Protein AF-A0A957KJZ5-F1 (afdb_monomer_lite)

Sequence (86 aa):
GLLRPPQRGLDRAASPISAVAVKVLRYLQTRSWETVHALQLRPELHRELESLMFYYLTYLLERDLKSVDFLQRLRREAALFVDEEE

Secondary structure (DSSP, 8-state):
-PPPGGGTTS-TTPPP--HHHHHHHHHHHHS-HHHHTT-PPPHHHHHHHHHHHHHHHHHHHHHHHHHHHHHHHHHHHHHHHHTT--

Structure (mmCIF, N/CA/C/O backbone):
data_AF-A0A957KJZ5-F1
#
_entry.id   AF-A0A957KJZ5-F1
#
loop_
_atom_site.group_PDB
_atom_site.id
_atom_site.type_symbol
_atom_site.label_atom_id
_atom_site.label_alt_id
_atom_site.label_comp_id
_atom_site.label_asym_id
_atom_site.label_entity_id
_atom_site.label_seq_id
_atom_site.pdbx_PDB_ins_code
_atom_site.Cartn_x
_atom_site.Cartn_y
_atom_site.Cartn_z
_atom_site.occupancy
_atom_site.B_iso_or_equiv
_atom_site.auth_seq_id
_atom_site.auth_comp_id
_atom_site.auth_asym_id
_atom_site.auth_atom_id
_atom_site.pdbx_PDB_model_num
ATOM 1 N N . GLY A 1 1 ? -1.809 -8.170 -7.733 1.00 76.62 1 GLY A N 1
ATOM 2 C CA . GLY A 1 1 ? -2.602 -9.223 -7.055 1.00 76.62 1 GLY A CA 1
ATOM 3 C C . GLY A 1 1 ? -1.770 -9.868 -5.959 1.00 76.62 1 GLY A C 1
ATOM 4 O O . GLY A 1 1 ? -0.604 -9.524 -5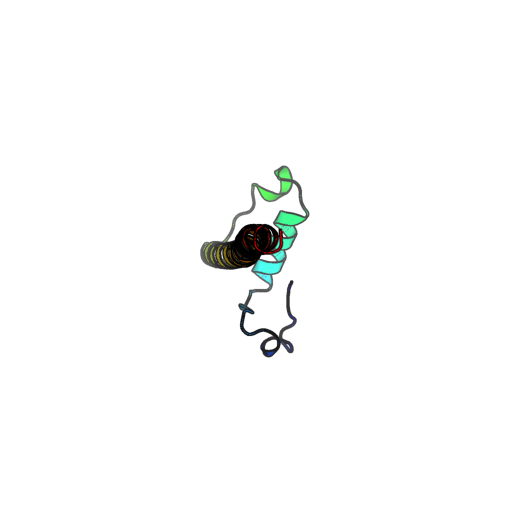.848 1.00 76.62 1 GLY A O 1
ATOM 5 N N . LEU A 1 2 ? -2.335 -10.772 -5.149 1.00 84.25 2 LEU A N 1
ATOM 6 C CA . LEU A 1 2 ? -1.578 -11.529 -4.137 1.00 84.25 2 LEU A CA 1
ATOM 7 C C . LEU A 1 2 ? -1.246 -12.929 -4.664 1.00 84.25 2 LEU A C 1
ATOM 9 O O . LEU A 1 2 ? -2.128 -13.607 -5.190 1.00 84.25 2 LEU A O 1
ATOM 13 N N . LEU A 1 3 ? 0.003 -13.364 -4.495 1.00 84.25 3 LEU A N 1
ATOM 14 C CA . LEU A 1 3 ? 0.442 -14.722 -4.820 1.00 84.25 3 LEU A CA 1
ATOM 15 C C . LEU A 1 3 ? 0.417 -15.592 -3.564 1.00 84.25 3 LEU A C 1
ATOM 17 O O . LEU A 1 3 ? 0.776 -15.139 -2.476 1.00 84.25 3 LEU A O 1
ATOM 21 N N . ARG A 1 4 ? 0.006 -16.857 -3.701 1.00 81.12 4 ARG A N 1
ATOM 22 C CA . ARG A 1 4 ? 0.089 -17.803 -2.579 1.00 81.12 4 ARG A CA 1
ATOM 23 C C . ARG A 1 4 ? 1.562 -18.155 -2.307 1.00 81.12 4 ARG A C 1
ATOM 25 O O . ARG A 1 4 ? 2.356 -18.172 -3.243 1.00 81.12 4 ARG A O 1
ATOM 32 N N . PRO A 1 5 ? 1.948 -18.518 -1.071 1.00 78.25 5 PRO A N 1
ATOM 33 C CA . PRO A 1 5 ? 3.329 -18.888 -0.743 1.00 78.25 5 PRO A CA 1
ATOM 34 C C . PRO A 1 5 ? 4.012 -19.908 -1.683 1.00 78.25 5 PRO A C 1
ATOM 36 O O . PRO A 1 5 ? 5.155 -19.657 -2.061 1.00 78.25 5 PRO A O 1
ATOM 39 N N . PRO A 1 6 ? 3.363 -21.002 -2.146 1.00 80.50 6 PRO A N 1
ATOM 40 C CA . PRO A 1 6 ? 3.997 -21.938 -3.086 1.00 80.50 6 PRO A CA 1
ATOM 41 C C . PRO A 1 6 ? 4.248 -21.343 -4.483 1.00 80.50 6 PRO A C 1
ATOM 43 O O . PRO A 1 6 ? 4.949 -21.936 -5.292 1.00 80.50 6 PRO A O 1
ATOM 46 N N . GLN A 1 7 ? 3.682 -20.173 -4.777 1.00 78.50 7 GLN A N 1
ATOM 47 C CA . GLN A 1 7 ? 3.747 -19.483 -6.066 1.00 78.50 7 GLN A CA 1
ATOM 48 C C . GLN A 1 7 ? 4.782 -18.344 -6.074 1.00 78.50 7 GLN A C 1
ATOM 50 O O . GLN A 1 7 ? 4.853 -17.586 -7.036 1.00 78.50 7 GLN A O 1
ATOM 55 N N . ARG A 1 8 ? 5.602 -18.222 -5.020 1.00 66.25 8 ARG A N 1
ATOM 56 C CA . ARG A 1 8 ? 6.532 -17.099 -4.801 1.00 66.25 8 ARG A CA 1
ATOM 57 C C . ARG A 1 8 ? 7.540 -16.869 -5.937 1.00 66.25 8 ARG A C 1
ATOM 59 O O . ARG A 1 8 ? 7.988 -15.746 -6.108 1.00 66.25 8 ARG A O 1
ATOM 66 N N . GLY A 1 9 ? 7.888 -17.906 -6.702 1.00 74.25 9 GLY A N 1
ATOM 67 C CA . GLY A 1 9 ? 8.849 -17.824 -7.811 1.00 74.25 9 GLY A CA 1
ATOM 68 C C . GLY A 1 9 ? 8.248 -17.518 -9.188 1.00 74.25 9 GLY A C 1
ATOM 69 O O . GLY A 1 9 ? 8.998 -17.456 -10.156 1.00 74.25 9 GLY A O 1
ATOM 70 N N . LEU A 1 10 ? 6.923 -17.364 -9.300 1.00 80.00 10 LEU A N 1
ATOM 71 C CA . LEU A 1 10 ? 6.257 -17.128 -10.590 1.00 80.00 10 LEU A CA 1
ATOM 72 C C . LEU A 1 10 ? 6.456 -15.707 -11.124 1.00 80.00 10 LEU A C 1
ATOM 74 O O . LEU A 1 10 ? 6.364 -15.500 -12.329 1.00 80.00 10 LEU A O 1
ATOM 78 N N . ASP A 1 11 ? 6.741 -14.748 -10.246 1.00 80.88 11 ASP A N 1
ATOM 79 C CA . ASP A 1 11 ? 6.992 -13.362 -10.620 1.00 80.88 11 ASP A CA 1
ATOM 80 C C . ASP A 1 11 ? 8.212 -12.833 -9.861 1.00 80.88 11 ASP A C 1
ATOM 82 O O . ASP A 1 11 ? 8.256 -12.859 -8.630 1.00 80.88 11 ASP A O 1
ATOM 86 N N . ARG A 1 12 ? 9.216 -12.349 -10.600 1.00 79.50 12 ARG A N 1
ATOM 87 C CA . ARG A 1 12 ? 10.439 -11.772 -10.021 1.00 79.50 12 ARG A CA 1
ATOM 88 C C . ARG A 1 12 ? 10.186 -10.430 -9.334 1.00 79.50 12 ARG A C 1
ATOM 90 O O . ARG A 1 12 ? 10.991 -10.032 -8.500 1.00 79.50 12 ARG A O 1
ATOM 97 N N . ALA A 1 13 ? 9.088 -9.756 -9.665 1.00 79.06 13 ALA A N 1
ATOM 98 C CA . ALA A 1 13 ? 8.644 -8.529 -9.018 1.00 79.06 13 ALA A CA 1
ATOM 99 C C . ALA A 1 13 ? 7.845 -8.796 -7.723 1.00 79.06 13 ALA A C 1
ATOM 101 O O . ALA A 1 13 ? 7.451 -7.867 -7.023 1.00 79.06 13 ALA A O 1
ATOM 102 N N . ALA A 1 14 ? 7.585 -10.057 -7.359 1.00 84.12 14 ALA A N 1
ATOM 103 C CA . ALA A 1 14 ? 6.813 -10.360 -6.161 1.00 84.12 14 ALA A CA 1
ATOM 104 C C . ALA A 1 14 ? 7.582 -10.018 -4.872 1.00 84.12 14 ALA A C 1
ATOM 106 O O . ALA A 1 14 ? 8.640 -10.581 -4.587 1.00 84.12 14 ALA A O 1
ATOM 107 N N . SER A 1 15 ? 6.994 -9.155 -4.041 1.00 83.50 15 SER A N 1
ATOM 108 C CA . SER A 1 15 ? 7.499 -8.836 -2.702 1.00 83.50 15 SER A CA 1
ATOM 109 C C . SER A 1 15 ? 6.747 -9.630 -1.621 1.00 83.50 15 SER A C 1
ATOM 111 O O . SER A 1 15 ? 5.526 -9.799 -1.727 1.00 83.50 15 SER A O 1
ATOM 113 N N . PRO A 1 16 ? 7.432 -10.159 -0.586 1.00 87.56 16 PRO A N 1
ATOM 114 C CA . PRO A 1 16 ? 6.764 -10.811 0.535 1.00 87.56 16 PRO A CA 1
ATOM 115 C C . PRO A 1 16 ? 5.909 -9.817 1.333 1.00 87.56 16 PRO A C 1
ATOM 117 O O . PRO A 1 16 ? 6.264 -8.655 1.491 1.00 87.56 16 PRO A O 1
ATOM 120 N N . ILE A 1 17 ? 4.798 -10.309 1.877 1.00 91.50 17 ILE A N 1
ATOM 121 C CA . ILE A 1 17 ? 3.865 -9.533 2.697 1.00 91.50 17 ILE A CA 1
ATOM 122 C C . ILE A 1 17 ? 3.357 -10.391 3.855 1.00 91.50 17 ILE A C 1
ATOM 124 O O . ILE A 1 17 ? 3.065 -11.579 3.677 1.00 91.50 17 ILE A O 1
ATOM 128 N N . SER A 1 18 ? 3.235 -9.803 5.044 1.00 93.44 18 SER A N 1
ATOM 129 C CA . SER A 1 18 ? 2.656 -10.478 6.200 1.00 93.44 18 SER A CA 1
ATOM 130 C C . SER A 1 18 ? 1.138 -10.665 6.060 1.00 93.44 18 SER A C 1
ATOM 132 O O . SER A 1 18 ? 0.417 -9.858 5.469 1.00 93.44 18 SER A O 1
ATOM 134 N N . ALA A 1 19 ? 0.602 -11.730 6.663 1.00 92.12 19 ALA A N 1
ATOM 135 C CA . ALA A 1 19 ? -0.846 -11.961 6.684 1.00 92.12 19 ALA A CA 1
ATOM 136 C C . ALA A 1 19 ? -1.608 -10.833 7.408 1.00 92.12 19 ALA A C 1
ATOM 138 O O . ALA A 1 19 ? -2.743 -10.508 7.051 1.00 92.12 19 ALA A O 1
ATOM 139 N N . VAL A 1 20 ? -0.972 -10.213 8.408 1.00 94.38 20 VAL A N 1
ATOM 140 C CA . VAL A 1 20 ? -1.531 -9.074 9.143 1.00 94.38 20 VAL A CA 1
ATOM 141 C C . VAL A 1 20 ? -1.629 -7.852 8.232 1.00 94.38 20 VAL A C 1
ATOM 143 O O . VAL A 1 20 ? -2.693 -7.237 8.184 1.00 94.38 20 VAL A O 1
ATOM 146 N N . ALA A 1 21 ? -0.588 -7.552 7.449 1.00 93.44 21 ALA A N 1
ATOM 147 C CA . ALA A 1 21 ? -0.617 -6.472 6.466 1.00 93.44 21 ALA A CA 1
ATOM 148 C C . ALA A 1 21 ? -1.732 -6.671 5.429 1.00 93.44 21 ALA A C 1
ATOM 150 O O . ALA A 1 21 ? -2.511 -5.750 5.187 1.00 93.44 21 ALA A O 1
ATOM 151 N N . VAL A 1 22 ? -1.905 -7.889 4.898 1.00 93.50 22 VAL A N 1
ATOM 152 C CA . VAL A 1 22 ? -3.024 -8.208 3.985 1.00 93.50 22 VAL A CA 1
ATOM 153 C C . VAL A 1 22 ? -4.381 -7.941 4.640 1.00 93.50 22 VAL A C 1
ATOM 155 O O . VAL A 1 22 ? -5.273 -7.363 4.013 1.00 93.50 22 VAL A O 1
ATOM 158 N N . LYS A 1 23 ? -4.557 -8.353 5.902 1.00 94.31 23 LYS A N 1
ATOM 159 C CA . LYS A 1 23 ? -5.805 -8.135 6.644 1.00 94.31 23 LYS A CA 1
ATOM 160 C C . LYS A 1 23 ? -6.083 -6.646 6.844 1.00 94.31 23 LYS A C 1
ATOM 162 O O . LYS A 1 23 ? -7.221 -6.227 6.647 1.00 94.31 23 LYS A O 1
ATOM 167 N N . VAL A 1 24 ? -5.064 -5.861 7.193 1.00 94.00 24 VAL A N 1
ATOM 168 C CA . VAL A 1 24 ? -5.192 -4.409 7.368 1.00 94.00 24 VAL A CA 1
ATOM 169 C C . VAL A 1 24 ? -5.521 -3.720 6.050 1.00 94.00 24 VAL A C 1
ATOM 171 O O . VAL A 1 24 ? -6.500 -2.986 6.001 1.00 94.00 24 VAL A O 1
ATOM 174 N N . LEU A 1 25 ? -4.801 -4.006 4.962 1.00 91.38 25 LEU A N 1
ATOM 175 C CA . LEU A 1 25 ? -5.101 -3.427 3.646 1.00 91.38 25 LEU A CA 1
ATOM 176 C C . LEU A 1 25 ? -6.534 -3.737 3.205 1.00 91.38 25 LEU A C 1
ATOM 178 O O . LEU A 1 25 ? -7.250 -2.852 2.744 1.00 91.38 25 LEU A O 1
ATOM 182 N N . ARG A 1 26 ? -6.994 -4.978 3.410 1.00 92.19 26 ARG A N 1
ATOM 183 C CA . ARG A 1 26 ? -8.383 -5.352 3.123 1.00 92.19 26 ARG A CA 1
ATOM 184 C C . ARG A 1 26 ? -9.373 -4.599 4.010 1.00 92.19 26 ARG A C 1
ATOM 186 O O . ARG A 1 26 ? -10.422 -4.188 3.525 1.00 92.19 26 ARG A O 1
ATOM 193 N N . TYR A 1 27 ? -9.063 -4.426 5.292 1.00 92.75 27 TYR A N 1
ATOM 194 C CA . TYR A 1 27 ? -9.902 -3.668 6.219 1.00 92.75 27 TYR A CA 1
ATOM 195 C C . TYR A 1 27 ? -10.027 -2.202 5.783 1.00 92.75 27 TYR A C 1
ATOM 197 O O . TYR A 1 27 ? -11.142 -1.698 5.701 1.00 92.75 27 TYR A O 1
ATOM 205 N N . LEU A 1 28 ? -8.917 -1.568 5.392 1.00 89.62 28 LEU A N 1
ATOM 206 C CA . LEU A 1 28 ? -8.890 -0.196 4.876 1.00 89.62 28 LEU A CA 1
ATOM 207 C C . LEU A 1 28 ? -9.668 -0.037 3.559 1.00 89.62 28 LEU A C 1
ATOM 209 O O . LEU A 1 28 ? -10.302 0.988 3.352 1.00 89.62 28 LEU A O 1
ATOM 213 N N . GLN A 1 29 ? -9.657 -1.048 2.683 1.00 88.81 29 GLN A N 1
ATOM 214 C CA . GLN A 1 29 ? -10.366 -1.008 1.394 1.00 88.81 29 GLN A CA 1
ATOM 215 C C . GLN A 1 29 ? -11.874 -1.277 1.488 1.00 88.81 29 GLN A C 1
ATOM 217 O O . GLN A 1 29 ? -12.622 -0.877 0.603 1.00 88.81 29 GLN A O 1
ATOM 222 N N . THR A 1 30 ? -12.326 -2.018 2.504 1.00 93.94 30 THR A N 1
ATOM 223 C CA . THR A 1 30 ? -13.710 -2.535 2.563 1.00 93.94 30 THR A CA 1
ATOM 224 C C . THR A 1 30 ? -14.592 -1.834 3.588 1.00 93.94 30 THR A C 1
ATOM 226 O O . THR A 1 30 ? -15.793 -2.100 3.638 1.00 93.94 30 THR A O 1
ATOM 229 N N . ARG A 1 31 ? -14.024 -0.972 4.435 1.00 92.62 31 ARG A N 1
ATOM 230 C CA . ARG A 1 31 ? -14.734 -0.297 5.527 1.00 92.62 31 ARG A CA 1
ATOM 231 C C . ARG A 1 31 ? -14.753 1.213 5.319 1.00 92.62 31 ARG A C 1
ATOM 233 O O . ARG A 1 31 ? -13.882 1.765 4.657 1.00 92.62 31 ARG A O 1
ATOM 240 N N . SER A 1 32 ? -15.762 1.871 5.890 1.00 91.94 32 SER A N 1
ATOM 241 C CA . SER A 1 32 ? -15.882 3.329 5.847 1.00 91.94 32 SER A CA 1
ATOM 242 C C . SER A 1 32 ? -14.780 4.003 6.666 1.00 91.94 32 SER A C 1
ATOM 244 O O . SER A 1 32 ? -14.250 3.417 7.614 1.00 91.94 32 SER A O 1
ATOM 246 N N . TRP A 1 33 ? -14.485 5.264 6.342 1.00 87.38 33 TRP A N 1
ATOM 247 C CA . TRP A 1 33 ? -13.522 6.083 7.084 1.00 87.38 33 TRP A CA 1
ATOM 248 C C . TRP A 1 33 ? -13.821 6.12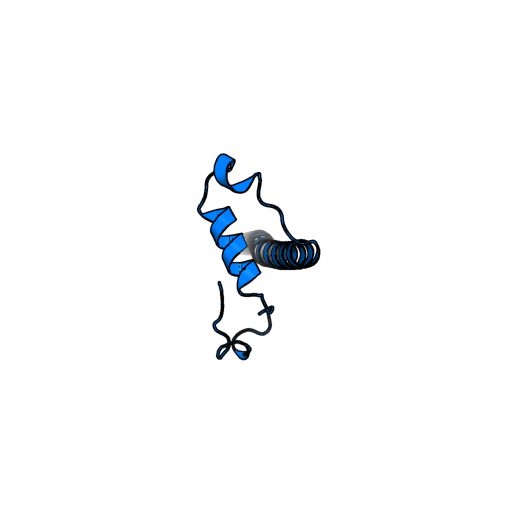6 8.591 1.00 87.38 33 TRP A C 1
ATOM 250 O O . TRP A 1 33 ? -12.936 5.901 9.415 1.00 87.38 33 TRP A O 1
ATOM 260 N N . GLU A 1 34 ? -15.093 6.298 8.953 1.00 91.88 34 GLU A N 1
ATOM 261 C CA . GLU A 1 34 ? -15.582 6.289 10.339 1.00 91.88 34 GLU A CA 1
ATOM 262 C C . GLU A 1 34 ? -15.167 5.025 11.106 1.00 91.88 34 GLU A C 1
ATOM 264 O O . GLU A 1 34 ? -14.881 5.082 12.296 1.00 91.88 34 GLU A O 1
ATOM 269 N N . THR A 1 35 ? -15.055 3.887 10.419 1.00 89.94 35 THR A N 1
ATOM 270 C CA . THR A 1 35 ? -14.682 2.598 11.017 1.00 89.94 35 THR A CA 1
ATOM 271 C C . THR A 1 35 ? -13.164 2.399 11.116 1.00 89.94 35 THR A C 1
ATOM 273 O O . THR A 1 35 ? -12.686 1.631 11.955 1.00 89.94 35 THR A O 1
ATOM 276 N N . VAL A 1 36 ? -12.383 3.055 10.253 1.00 92.06 36 VAL A N 1
ATOM 277 C CA . VAL A 1 36 ? -10.935 2.814 10.133 1.00 92.06 36 VAL A CA 1
ATOM 278 C C . VAL A 1 36 ? -10.065 3.914 10.733 1.00 92.06 36 VAL A C 1
ATOM 280 O O . VAL A 1 36 ? -8.919 3.637 11.064 1.00 92.06 36 VAL A O 1
ATOM 283 N N . HIS A 1 37 ? -10.582 5.132 10.918 1.00 88.56 37 HIS A N 1
ATOM 284 C CA . HIS A 1 37 ? -9.784 6.280 11.371 1.00 88.56 37 HIS A CA 1
ATOM 285 C C . HIS A 1 37 ? -9.128 6.078 12.750 1.00 88.56 37 HIS A C 1
ATOM 287 O O . HIS A 1 37 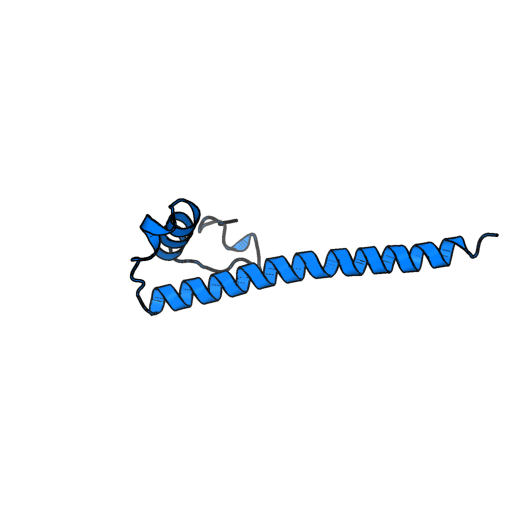? -8.060 6.622 13.012 1.00 88.56 37 HIS A O 1
ATOM 293 N N . ALA A 1 38 ? -9.743 5.278 13.627 1.00 88.94 38 ALA A N 1
ATOM 294 C CA . ALA A 1 38 ? -9.227 4.976 14.962 1.00 88.94 38 ALA A CA 1
ATOM 295 C C . ALA A 1 38 ? -8.219 3.808 14.986 1.00 88.94 38 ALA A C 1
ATOM 297 O O . ALA A 1 38 ? -7.749 3.419 16.058 1.00 88.94 38 ALA A O 1
ATOM 298 N N . LEU A 1 39 ? -7.899 3.211 13.832 1.00 88.81 39 LEU A N 1
ATOM 299 C CA . LEU A 1 39 ? -7.021 2.048 13.745 1.00 88.81 39 LEU A CA 1
ATOM 300 C C . LEU A 1 39 ? -5.601 2.394 14.209 1.00 88.81 39 LEU A C 1
ATOM 302 O O . LEU A 1 39 ? -4.888 3.161 13.569 1.00 88.81 39 LEU A O 1
ATOM 306 N N . GLN A 1 40 ? -5.170 1.765 15.301 1.00 91.00 40 GLN A N 1
ATOM 307 C CA . GLN A 1 40 ? -3.810 1.891 15.816 1.00 91.00 40 GLN A CA 1
ATOM 308 C C . GLN A 1 40 ? -2.922 0.806 15.209 1.00 91.00 40 GLN A C 1
ATOM 310 O O . GLN A 1 40 ? -3.133 -0.391 15.424 1.00 91.00 40 GLN A O 1
ATOM 315 N N . LEU A 1 41 ? -1.918 1.227 14.444 1.00 88.75 41 LEU A N 1
ATOM 316 C CA . LEU A 1 41 ? -0.946 0.332 13.830 1.00 88.75 41 LEU A CA 1
ATOM 317 C C . LEU A 1 41 ? 0.341 0.325 14.642 1.00 88.75 41 LEU A C 1
ATOM 319 O O . LEU A 1 41 ? 0.855 1.365 15.047 1.00 88.75 41 LEU A O 1
ATOM 323 N N . ARG A 1 42 ? 0.900 -0.869 14.837 1.00 92.88 42 ARG A N 1
ATOM 324 C CA . ARG A 1 42 ? 2.247 -0.996 15.389 1.00 92.88 42 ARG A CA 1
ATOM 325 C C . ARG A 1 42 ? 3.262 -0.359 14.428 1.00 92.88 42 ARG A C 1
ATOM 327 O O . ARG A 1 42 ? 3.098 -0.533 13.217 1.00 92.88 42 ARG A O 1
ATOM 334 N N . PRO A 1 43 ? 4.337 0.284 14.919 1.00 89.06 43 PRO A N 1
ATOM 335 C CA . PRO A 1 43 ? 5.328 0.939 14.060 1.00 89.06 43 PRO A CA 1
ATOM 336 C C . PRO A 1 43 ? 5.933 0.011 12.997 1.00 89.06 43 PRO A C 1
ATOM 338 O O . PRO A 1 43 ? 6.163 0.422 11.863 1.00 89.06 43 PRO A O 1
ATOM 341 N N . GLU A 1 44 ? 6.163 -1.258 13.341 1.00 88.94 44 GLU A N 1
ATOM 342 C CA . GLU A 1 44 ? 6.657 -2.280 12.406 1.00 88.94 44 GLU A CA 1
ATOM 343 C C . GLU A 1 44 ? 5.695 -2.504 11.237 1.00 88.94 44 GLU A C 1
ATOM 345 O O . GLU A 1 44 ? 6.112 -2.545 10.082 1.00 88.94 44 GLU A O 1
ATOM 350 N N . LEU A 1 45 ? 4.403 -2.620 11.547 1.00 90.94 45 LEU A N 1
ATOM 351 C CA . LEU A 1 45 ? 3.358 -2.860 10.561 1.00 90.94 45 LEU A CA 1
ATOM 352 C C . LEU A 1 45 ? 3.121 -1.620 9.698 1.00 90.94 45 LEU A C 1
ATOM 354 O O . LEU A 1 45 ? 2.898 -1.746 8.501 1.00 90.94 45 LEU A O 1
ATOM 358 N N . HIS A 1 46 ? 3.213 -0.427 10.286 1.00 89.44 46 HIS A N 1
ATOM 359 C CA . HIS A 1 46 ? 3.126 0.822 9.535 1.00 89.44 46 HIS A CA 1
ATOM 360 C C . HIS A 1 46 ? 4.228 0.910 8.471 1.00 89.44 46 HIS A C 1
ATOM 362 O O . HIS A 1 46 ? 3.933 1.150 7.305 1.00 89.44 46 HIS A O 1
ATOM 368 N N . ARG A 1 47 ? 5.484 0.634 8.851 1.00 87.06 47 ARG A N 1
ATOM 369 C CA . ARG A 1 47 ? 6.629 0.628 7.922 1.00 87.06 47 ARG A CA 1
ATOM 370 C C . ARG A 1 47 ? 6.491 -0.423 6.821 1.00 87.06 47 ARG A C 1
ATOM 372 O O . ARG A 1 47 ? 6.838 -0.154 5.671 1.00 87.06 47 ARG A O 1
ATOM 379 N N . GLU A 1 48 ? 5.986 -1.609 7.165 1.00 90.25 48 GLU A N 1
ATOM 380 C CA . GLU A 1 48 ? 5.692 -2.664 6.187 1.00 90.25 48 GLU A CA 1
ATOM 381 C C . GLU A 1 48 ? 4.657 -2.179 5.159 1.00 90.25 48 GLU A C 1
ATOM 383 O O . GLU A 1 48 ? 4.898 -2.259 3.955 1.00 90.25 48 GLU A O 1
ATOM 388 N N . LEU A 1 49 ? 3.532 -1.626 5.624 1.00 89.62 49 LEU A N 1
ATOM 389 C CA . LEU A 1 49 ? 2.458 -1.124 4.765 1.00 89.62 49 LEU A CA 1
ATOM 390 C C . LEU A 1 49 ? 2.912 0.035 3.878 1.00 89.62 49 LEU A C 1
ATOM 392 O O . LEU A 1 49 ? 2.596 0.046 2.692 1.00 89.62 49 LEU A O 1
ATOM 396 N N . GLU A 1 50 ? 3.671 0.978 4.430 1.00 87.69 50 GLU A N 1
ATOM 397 C CA . GLU A 1 50 ? 4.239 2.105 3.692 1.00 87.69 50 GLU A CA 1
ATOM 398 C C . GLU A 1 50 ? 5.148 1.627 2.556 1.00 87.69 50 GLU A C 1
ATOM 400 O O . GLU A 1 50 ? 4.950 2.010 1.404 1.00 87.69 50 GLU A O 1
ATOM 405 N N . SER A 1 51 ? 6.079 0.716 2.851 1.00 85.12 51 SER A N 1
ATOM 406 C CA . SER A 1 51 ? 7.002 0.165 1.851 1.00 85.12 51 SER A CA 1
ATOM 407 C C . SER A 1 51 ? 6.258 -0.584 0.740 1.00 85.12 51 SER A C 1
ATOM 409 O O . SER A 1 51 ? 6.591 -0.453 -0.439 1.00 85.12 51 SER A O 1
ATOM 411 N N . LEU A 1 52 ? 5.221 -1.348 1.098 1.00 88.06 52 LEU A N 1
ATOM 412 C CA . LEU A 1 52 ? 4.385 -2.079 0.142 1.00 88.06 52 LEU A CA 1
ATOM 413 C C . LEU A 1 52 ? 3.560 -1.141 -0.739 1.00 88.06 52 LEU A C 1
ATOM 415 O O . LEU A 1 52 ? 3.476 -1.357 -1.947 1.00 88.06 52 LEU A O 1
ATOM 419 N N . MET A 1 53 ? 2.959 -0.107 -0.149 1.00 85.62 53 MET A N 1
ATOM 420 C CA . MET A 1 53 ? 2.182 0.886 -0.886 1.00 85.62 53 MET A CA 1
ATOM 421 C C . MET A 1 53 ? 3.068 1.693 -1.822 1.00 85.62 53 MET A C 1
ATOM 423 O O . MET A 1 53 ? 2.696 1.886 -2.975 1.00 85.62 53 MET A O 1
ATOM 427 N N . PHE A 1 54 ? 4.253 2.098 -1.366 1.00 83.44 54 PHE A N 1
ATOM 428 C CA . PHE A 1 54 ? 5.237 2.764 -2.208 1.00 83.44 54 PHE A CA 1
ATOM 429 C C . PHE A 1 54 ? 5.631 1.883 -3.396 1.00 83.44 54 PHE A C 1
ATOM 431 O O . PHE A 1 54 ? 5.509 2.310 -4.539 1.00 83.44 54 PHE A O 1
ATOM 438 N N . TYR A 1 55 ? 6.015 0.626 -3.148 1.00 82.38 55 TYR A N 1
ATOM 439 C CA . TYR A 1 55 ? 6.355 -0.321 -4.211 1.00 82.38 55 TYR A CA 1
ATOM 440 C C . TYR A 1 55 ? 5.209 -0.504 -5.216 1.00 82.38 55 TYR A C 1
ATOM 442 O O . TYR A 1 55 ? 5.426 -0.467 -6.425 1.00 82.38 55 TYR A O 1
ATOM 450 N N . TYR A 1 56 ? 3.981 -0.672 -4.723 1.00 82.88 56 TYR A N 1
ATOM 451 C CA . TYR A 1 56 ? 2.806 -0.876 -5.565 1.00 82.88 56 TYR A CA 1
ATOM 452 C C . TYR A 1 56 ? 2.461 0.358 -6.405 1.00 82.88 56 TYR A C 1
ATOM 454 O O . TYR A 1 56 ? 2.171 0.223 -7.592 1.00 82.88 56 TYR A O 1
ATOM 462 N N . LEU A 1 57 ? 2.516 1.555 -5.814 1.00 81.62 57 LEU A N 1
ATOM 463 C CA . LEU A 1 57 ? 2.270 2.808 -6.524 1.00 81.62 57 LEU A CA 1
ATOM 464 C C . LEU A 1 57 ? 3.352 3.068 -7.568 1.00 81.62 57 LEU A C 1
ATOM 466 O O . LEU A 1 57 ? 3.018 3.379 -8.704 1.00 81.62 57 LEU A O 1
ATOM 470 N N . THR A 1 58 ? 4.623 2.866 -7.225 1.00 82.75 58 THR A N 1
ATOM 471 C CA . THR A 1 58 ? 5.732 2.966 -8.181 1.00 82.75 58 THR A CA 1
ATOM 472 C C . THR A 1 58 ? 5.551 1.977 -9.326 1.00 82.75 58 THR A C 1
ATOM 474 O O . THR A 1 58 ? 5.624 2.377 -10.480 1.00 82.75 58 THR A O 1
ATOM 477 N N . TYR A 1 59 ? 5.209 0.718 -9.041 1.00 82.19 59 TYR A N 1
ATOM 478 C CA . TYR A 1 59 ? 4.920 -0.273 -10.079 1.00 82.19 59 TYR A CA 1
ATOM 479 C C . TYR A 1 59 ? 3.766 0.157 -10.999 1.00 82.19 59 TYR A C 1
ATOM 481 O O . TYR A 1 59 ? 3.883 0.046 -12.218 1.00 82.19 59 TYR A O 1
ATOM 489 N N . LEU A 1 60 ? 2.657 0.660 -10.441 1.00 78.50 60 LEU A N 1
ATOM 490 C CA . LEU A 1 60 ? 1.521 1.151 -11.229 1.00 78.50 60 LEU A CA 1
ATOM 491 C C . LEU A 1 60 ? 1.918 2.341 -12.108 1.00 78.50 60 LEU A C 1
ATOM 493 O O . LEU A 1 60 ? 1.648 2.337 -13.306 1.00 78.50 60 LEU A O 1
ATOM 497 N N . LEU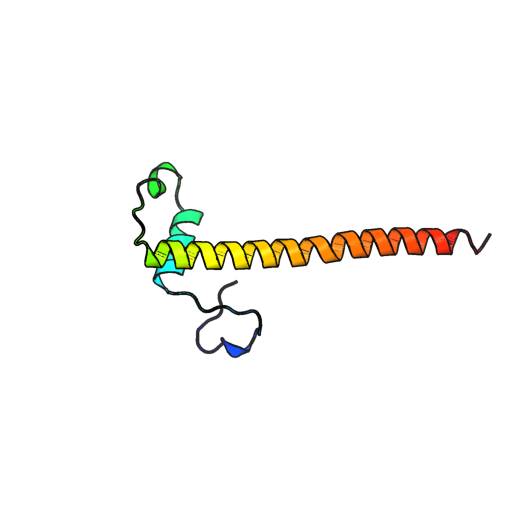 A 1 61 ? 2.597 3.329 -11.527 1.00 77.06 61 LEU A N 1
ATOM 498 C CA . LEU A 1 61 ? 2.997 4.548 -12.222 1.00 77.06 61 LEU A CA 1
ATOM 499 C C . LEU A 1 61 ? 4.057 4.274 -13.290 1.00 77.06 61 LEU A C 1
ATOM 501 O O . LEU A 1 61 ? 3.961 4.810 -14.386 1.00 77.06 61 LEU A O 1
ATOM 505 N N . GLU A 1 62 ? 5.039 3.415 -13.024 1.00 75.00 62 GLU A N 1
ATOM 506 C CA . GLU A 1 62 ? 6.056 3.034 -14.009 1.00 75.00 62 GLU A CA 1
ATOM 507 C C . GLU A 1 62 ? 5.478 2.217 -15.164 1.00 75.00 62 GLU A C 1
ATOM 509 O O . GLU A 1 62 ? 5.931 2.355 -16.305 1.00 75.00 62 GLU A O 1
ATOM 514 N N . ARG A 1 63 ? 4.482 1.371 -14.879 1.00 67.19 63 ARG A N 1
ATOM 515 C CA . ARG A 1 63 ? 3.771 0.610 -15.906 1.00 67.19 63 ARG A CA 1
ATOM 516 C C . ARG A 1 63 ? 2.924 1.527 -16.786 1.00 67.19 63 ARG A C 1
ATOM 518 O O . ARG A 1 63 ? 2.949 1.372 -18.003 1.00 67.19 63 ARG A O 1
ATOM 525 N N . ASP A 1 64 ? 2.232 2.495 -16.192 1.00 58.94 64 ASP A N 1
ATOM 526 C CA . ASP A 1 64 ? 1.299 3.356 -16.921 1.00 58.94 64 ASP A CA 1
ATOM 527 C C . ASP A 1 64 ? 2.005 4.544 -17.622 1.00 58.94 64 ASP A C 1
ATOM 529 O O . ASP A 1 64 ? 1.596 4.926 -18.721 1.00 58.94 64 ASP A O 1
ATOM 533 N N . LEU A 1 65 ? 3.118 5.080 -17.089 1.00 57.69 65 LEU A N 1
ATOM 534 C CA . LEU A 1 65 ? 3.881 6.155 -17.755 1.00 57.69 65 LEU A CA 1
ATOM 535 C C . LEU A 1 65 ? 4.602 5.684 -19.026 1.00 57.69 65 LEU A C 1
ATOM 537 O O . LEU A 1 65 ? 4.657 6.424 -20.009 1.00 57.69 65 LEU A O 1
ATOM 541 N N . LYS A 1 66 ? 5.165 4.470 -19.036 1.00 54.38 66 LYS A N 1
ATOM 542 C CA . LYS A 1 66 ? 6.008 4.021 -20.158 1.00 54.38 66 LYS A CA 1
ATOM 543 C C . LYS A 1 66 ? 5.206 3.675 -21.408 1.00 54.38 66 LYS A C 1
ATOM 545 O O . LYS A 1 66 ? 5.716 3.851 -22.507 1.00 54.38 66 LYS A O 1
ATOM 550 N N . SER A 1 67 ? 3.959 3.223 -21.276 1.00 56.59 67 SER A N 1
ATOM 551 C CA . SER A 1 67 ? 3.124 2.881 -22.434 1.00 56.59 67 SER A CA 1
ATOM 552 C C . SER A 1 67 ? 2.498 4.108 -23.093 1.00 56.59 67 SER A C 1
ATOM 554 O O . SER A 1 67 ? 2.424 4.152 -24.316 1.00 56.59 67 SER A O 1
ATOM 556 N N . VAL A 1 68 ? 2.073 5.115 -22.320 1.00 59.97 68 VAL A N 1
ATOM 557 C CA . VAL A 1 68 ? 1.475 6.337 -22.887 1.00 59.97 68 VAL A CA 1
ATOM 558 C C . VAL A 1 68 ? 2.523 7.170 -23.609 1.00 59.97 68 VAL A C 1
ATOM 560 O O . VAL A 1 68 ? 2.276 7.571 -24.743 1.00 59.97 68 VAL A O 1
ATOM 563 N N . ASP A 1 69 ? 3.695 7.384 -23.011 1.00 64.06 69 ASP A N 1
ATOM 564 C CA . ASP A 1 69 ? 4.759 8.147 -23.671 1.00 64.06 69 ASP A CA 1
ATOM 565 C C . ASP A 1 69 ? 5.314 7.396 -24.893 1.00 64.06 69 ASP A C 1
ATOM 567 O O . ASP A 1 69 ? 5.516 7.992 -25.949 1.00 64.06 69 ASP A O 1
ATOM 571 N N . PHE A 1 70 ? 5.434 6.063 -24.816 1.00 63.97 70 PHE A N 1
ATOM 572 C CA . PHE A 1 70 ? 5.767 5.228 -25.973 1.00 63.97 70 PHE A CA 1
ATOM 573 C C . PHE A 1 70 ? 4.715 5.317 -27.086 1.00 63.97 70 PHE A C 1
ATOM 575 O O . PHE A 1 70 ? 5.081 5.516 -28.236 1.00 63.97 70 PHE A O 1
ATOM 582 N N . LEU A 1 71 ? 3.417 5.226 -26.776 1.00 65.81 71 LEU A N 1
ATOM 583 C CA . LEU A 1 71 ? 2.347 5.348 -27.775 1.00 65.81 71 LEU A CA 1
ATOM 584 C C . LEU A 1 71 ? 2.240 6.768 -28.345 1.00 65.81 71 LEU A C 1
ATOM 586 O O . LEU A 1 71 ? 1.962 6.931 -29.530 1.00 65.81 71 LEU A O 1
ATOM 590 N N . GLN A 1 72 ? 2.469 7.801 -27.533 1.00 72.81 72 GLN A N 1
ATOM 591 C CA . GLN A 1 72 ? 2.553 9.184 -28.005 1.00 72.81 72 GLN A CA 1
ATOM 592 C C . GLN A 1 72 ? 3.753 9.372 -28.928 1.00 72.81 72 GLN A C 1
ATOM 594 O O . GLN A 1 72 ? 3.630 10.005 -29.973 1.00 72.81 72 GLN A O 1
ATOM 599 N N . ARG A 1 73 ? 4.903 8.797 -28.577 1.00 72.94 73 ARG A N 1
ATOM 600 C CA . ARG A 1 73 ? 6.098 8.826 -29.413 1.00 72.94 73 ARG A CA 1
ATOM 601 C C . ARG A 1 73 ? 5.905 8.039 -30.707 1.00 72.94 73 ARG A C 1
ATOM 603 O O . ARG A 1 73 ? 6.209 8.579 -31.758 1.00 72.94 73 ARG A O 1
ATOM 610 N N . LEU A 1 74 ? 5.291 6.861 -30.650 1.00 75.25 74 LEU A N 1
ATOM 611 C CA . LEU A 1 74 ? 4.962 6.052 -31.822 1.00 75.25 74 LEU A CA 1
ATOM 612 C C . LEU A 1 74 ? 3.967 6.767 -32.748 1.00 75.25 74 LEU A C 1
ATOM 614 O O . LEU A 1 74 ? 4.118 6.699 -33.956 1.00 75.25 74 LEU A O 1
ATOM 618 N N . ARG A 1 75 ? 2.982 7.499 -32.205 1.00 76.06 75 ARG A N 1
ATOM 619 C CA . ARG A 1 75 ? 2.073 8.344 -33.004 1.00 76.06 75 ARG A CA 1
ATOM 620 C C . ARG A 1 75 ? 2.784 9.528 -33.651 1.00 76.06 75 ARG A C 1
ATOM 622 O O . ARG A 1 75 ? 2.482 9.845 -34.793 1.00 76.06 75 ARG A O 1
ATOM 629 N N . ARG A 1 76 ? 3.707 10.175 -32.931 1.00 75.38 76 ARG A N 1
ATOM 630 C CA . ARG A 1 76 ? 4.542 11.257 -33.480 1.00 75.38 76 ARG A CA 1
ATOM 631 C C . ARG A 1 76 ? 5.443 10.741 -34.601 1.00 75.38 76 ARG A C 1
ATOM 633 O O . ARG A 1 76 ? 5.511 11.372 -35.641 1.00 75.38 76 ARG A O 1
ATOM 640 N N . GLU A 1 77 ? 6.086 9.594 -34.399 1.00 79.00 77 GLU A N 1
ATOM 641 C CA . GLU A 1 77 ? 6.937 8.952 -35.4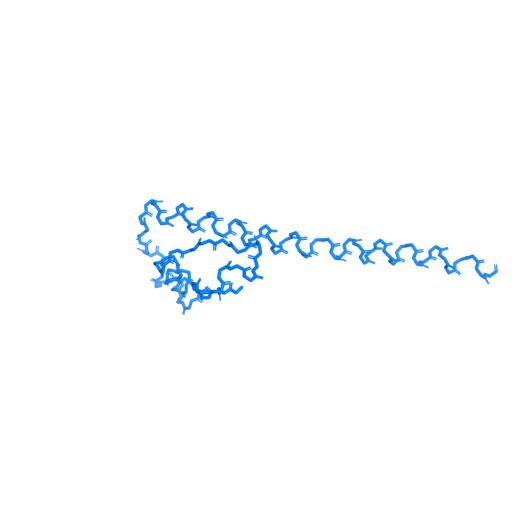05 1.00 79.00 77 GLU A CA 1
ATOM 642 C C . GLU A 1 77 ? 6.106 8.480 -36.608 1.00 79.00 77 GLU A C 1
ATOM 644 O O . GLU A 1 77 ? 6.454 8.794 -37.735 1.00 79.00 77 GLU A O 1
ATOM 649 N N . ALA A 1 78 ? 4.955 7.835 -36.395 1.00 74.94 78 ALA A N 1
ATOM 650 C CA . ALA A 1 78 ? 4.060 7.415 -37.476 1.00 74.94 78 ALA A CA 1
ATOM 651 C C . ALA A 1 78 ? 3.531 8.588 -38.318 1.00 74.94 78 ALA A C 1
ATOM 653 O O . ALA A 1 78 ? 3.409 8.441 -39.525 1.00 74.94 78 ALA A O 1
ATOM 654 N N . ALA A 1 79 ? 3.246 9.744 -37.709 1.00 72.19 79 ALA A N 1
ATOM 655 C CA . ALA A 1 79 ? 2.836 10.939 -38.448 1.00 72.19 79 ALA A CA 1
ATOM 656 C C . ALA A 1 79 ? 3.947 11.467 -39.373 1.00 72.19 79 ALA A C 1
ATOM 658 O O . ALA A 1 79 ? 3.648 11.912 -40.470 1.00 72.19 79 ALA A O 1
ATOM 659 N N . LEU A 1 80 ? 5.217 11.350 -38.969 1.00 68.69 80 LEU A N 1
ATOM 660 C CA . LEU A 1 80 ? 6.361 11.737 -39.805 1.00 68.69 80 LEU A CA 1
ATOM 661 C C . LEU A 1 80 ? 6.536 10.820 -41.024 1.00 68.69 80 LEU A C 1
ATOM 663 O O . LEU A 1 80 ? 7.031 11.270 -42.046 1.00 68.69 80 LEU A O 1
ATOM 667 N N . PHE A 1 81 ? 6.116 9.555 -40.931 1.00 61.78 81 PHE A N 1
ATOM 668 C CA . PHE A 1 81 ? 6.176 8.606 -42.049 1.00 61.78 81 PHE A CA 1
ATOM 669 C C . PHE A 1 81 ? 4.996 8.725 -43.027 1.00 61.78 81 PHE A C 1
ATOM 671 O O . PHE A 1 81 ? 5.059 8.148 -44.105 1.00 61.78 81 PHE A O 1
ATOM 678 N N . VAL A 1 82 ? 3.924 9.444 -42.673 1.00 59.53 82 VAL A N 1
ATOM 679 C CA . VAL A 1 82 ? 2.779 9.683 -43.576 1.00 59.53 82 VAL A CA 1
ATOM 680 C C . VAL A 1 82 ? 3.052 10.854 -44.528 1.00 59.53 82 VAL A C 1
ATOM 682 O O . VAL A 1 82 ? 2.523 10.862 -45.633 1.00 59.53 82 VAL A O 1
ATOM 685 N N . ASP A 1 83 ? 3.927 11.787 -44.144 1.00 55.78 83 ASP A N 1
ATOM 686 C CA . ASP A 1 83 ? 4.298 12.953 -44.961 1.00 55.78 83 ASP A CA 1
ATOM 687 C C . ASP A 1 83 ? 5.369 12.641 -46.036 1.00 55.78 83 ASP A C 1
ATOM 689 O O . ASP A 1 83 ? 5.673 13.502 -46.858 1.00 55.78 83 ASP A O 1
ATOM 693 N N . GLU A 1 84 ? 5.962 11.437 -46.050 1.00 53.34 84 GLU A N 1
ATOM 694 C CA . GLU A 1 84 ? 7.003 11.046 -47.025 1.00 53.34 84 GLU A CA 1
ATOM 695 C C . GLU A 1 84 ? 6.457 10.329 -48.281 1.00 53.34 84 GLU A C 1
ATOM 697 O O . GLU A 1 84 ? 7.221 10.080 -49.215 1.00 53.3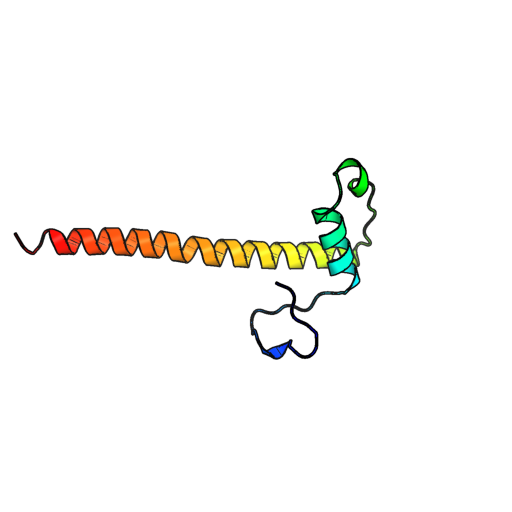4 84 GLU A O 1
ATOM 702 N N . GLU A 1 85 ? 5.158 10.006 -48.333 1.00 52.25 85 GLU A N 1
ATOM 703 C CA . GLU A 1 85 ? 4.530 9.280 -49.457 1.00 52.25 85 GLU A CA 1
ATOM 704 C C . GLU A 1 85 ? 3.629 10.146 -50.377 1.00 52.25 85 GLU A C 1
ATOM 706 O O . GLU A 1 85 ? 3.005 9.587 -51.282 1.00 52.25 85 GLU A O 1
ATOM 711 N N . GLU A 1 86 ? 3.588 11.481 -50.221 1.00 43.00 86 GLU A N 1
ATOM 712 C CA . GLU A 1 86 ? 2.936 12.415 -51.178 1.00 43.00 86 GLU A CA 1
ATOM 713 C C . GLU A 1 86 ? 3.913 13.119 -52.139 1.00 43.00 86 GLU A C 1
ATOM 715 O O . GLU A 1 86 ? 4.914 13.716 -51.680 1.00 43.00 86 GLU A O 1
#

Foldseek 3Di:
DDDDPVCQPVDPLDDDDDPVLVVLVVCVVPDDCVVPVPDDDDPVSVVRNVVVVVSVVCVVCVVVVVVVVVVVVVVVVVVVVVVVPD

pLDDT: mean 80.21, std 12.2, range [43.0, 94.38]

Radius of gyration: 20.64 Å; chains: 1; bounding box: 26×35×67 Å